Protein AF-T1B8N6-F1 (afdb_monomer)

Sequence (107 aa):
MRRKLSMFDRSLIGPAIADSVRKLDPRV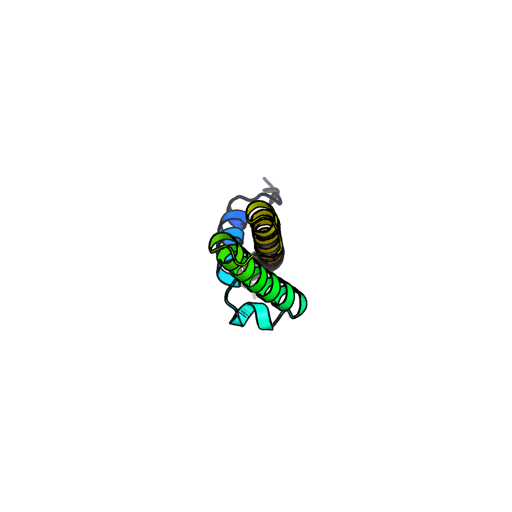QWRNPVMFVVYIGSILTTVLWVQALLGYGEAPAWFIFAVAIWLWFTVLFANFAEALAEGRSKAQAASLKGLKQTVEAKR

Structure (mmCIF, N/CA/C/O backbone):
data_AF-T1B8N6-F1
#
_entry.id   AF-T1B8N6-F1
#
loop_
_atom_site.group_PDB
_atom_site.id
_atom_site.type_symbol
_atom_site.label_atom_id
_atom_site.label_alt_id
_atom_site.label_comp_id
_atom_site.label_asym_id
_atom_site.label_entity_id
_atom_site.label_seq_id
_atom_site.pdbx_PDB_ins_code
_atom_site.Cartn_x
_atom_site.Cartn_y
_atom_site.Cartn_z
_atom_site.occupancy
_atom_site.B_iso_or_equiv
_atom_site.auth_seq_id
_atom_site.auth_comp_id
_atom_site.auth_asym_id
_atom_site.auth_atom_id
_atom_site.pdbx_PDB_model_num
ATOM 1 N N . MET A 1 1 ? -2.757 2.036 42.206 1.00 41.44 1 MET A N 1
ATOM 2 C CA . MET A 1 1 ? -1.756 2.458 41.195 1.00 41.44 1 MET A CA 1
ATOM 3 C C . MET A 1 1 ? -2.459 2.758 39.873 1.00 41.44 1 MET A C 1
ATOM 5 O O . MET A 1 1 ? -2.990 1.841 39.262 1.00 41.44 1 MET A O 1
ATOM 9 N N . ARG A 1 2 ? -2.519 4.027 39.440 1.00 46.47 2 ARG A N 1
ATOM 10 C CA . ARG A 1 2 ? -3.039 4.401 38.109 1.00 46.47 2 ARG A CA 1
ATOM 11 C C . ARG A 1 2 ? -2.073 3.871 37.042 1.00 46.47 2 ARG A C 1
ATOM 13 O O . ARG A 1 2 ? -0.986 4.422 36.891 1.00 46.47 2 ARG A O 1
ATOM 20 N N . ARG A 1 3 ? -2.450 2.815 36.310 1.00 49.31 3 ARG A N 1
ATOM 21 C CA . ARG A 1 3 ? -1.749 2.417 35.077 1.00 49.31 3 ARG A CA 1
ATOM 22 C C . ARG A 1 3 ? -1.889 3.579 34.094 1.00 49.31 3 ARG A C 1
ATOM 24 O O . ARG A 1 3 ? -2.976 3.825 33.580 1.00 49.31 3 ARG A O 1
ATOM 31 N N . LYS A 1 4 ? -0.809 4.334 33.876 1.00 48.41 4 LYS A N 1
ATOM 32 C CA . LYS A 1 4 ? -0.712 5.230 32.722 1.00 48.41 4 LYS A CA 1
ATOM 33 C C . LYS A 1 4 ? -0.811 4.326 31.495 1.00 48.41 4 LYS A C 1
ATOM 35 O O . LYS A 1 4 ? 0.125 3.579 31.232 1.00 48.41 4 LYS A O 1
ATOM 40 N N . LEU A 1 5 ? -1.953 4.343 30.810 1.00 52.47 5 LEU A N 1
ATOM 41 C CA . LEU A 1 5 ? -2.100 3.756 29.480 1.00 52.47 5 LEU A CA 1
ATOM 42 C C . LEU A 1 5 ? -1.142 4.528 28.573 1.00 52.47 5 LEU A C 1
ATOM 44 O O . LEU A 1 5 ? -1.451 5.624 28.103 1.00 52.47 5 LEU A O 1
ATOM 48 N N . SER A 1 6 ? 0.079 4.012 28.463 1.00 54.69 6 SER A N 1
ATOM 49 C CA . SER A 1 6 ? 1.099 4.553 27.580 1.00 54.69 6 SER A CA 1
ATOM 50 C C . SER A 1 6 ? 0.556 4.467 26.160 1.00 54.69 6 SER A C 1
ATOM 52 O O . SER A 1 6 ? -0.043 3.461 25.791 1.00 54.69 6 SER A O 1
ATOM 54 N N . MET A 1 7 ? 0.760 5.498 25.339 1.00 53.16 7 MET A N 1
ATOM 55 C CA . MET A 1 7 ? 0.375 5.453 23.919 1.00 53.16 7 MET A CA 1
ATOM 56 C C . MET A 1 7 ? 1.056 4.301 23.156 1.00 53.16 7 MET A C 1
ATOM 58 O O . MET A 1 7 ? 0.612 3.932 22.077 1.00 53.16 7 MET A O 1
ATOM 62 N N . PHE A 1 8 ? 2.079 3.697 23.765 1.00 57.09 8 PHE A N 1
ATOM 63 C CA . PHE A 1 8 ? 2.786 2.506 23.313 1.00 57.09 8 PHE A CA 1
ATOM 64 C C . PHE A 1 8 ? 2.393 1.246 24.095 1.00 57.09 8 PHE A C 1
ATOM 66 O O . PHE A 1 8 ? 3.237 0.395 24.381 1.00 57.09 8 PHE A O 1
ATOM 73 N N . ASP A 1 9 ? 1.131 1.120 24.502 1.00 61.88 9 ASP A N 1
ATOM 74 C CA . ASP A 1 9 ? 0.662 -0.125 25.096 1.00 61.88 9 ASP A CA 1
ATOM 75 C C . ASP A 1 9 ? 0.755 -1.230 24.034 1.00 61.88 9 ASP A C 1
ATOM 77 O O . ASP A 1 9 ? 0.086 -1.196 22.998 1.00 61.88 9 ASP A O 1
ATOM 81 N N . ARG A 1 10 ? 1.639 -2.204 24.264 1.00 62.03 10 ARG A N 1
ATOM 82 C CA . ARG A 1 10 ? 1.949 -3.294 23.320 1.00 62.03 10 ARG A CA 1
ATOM 83 C C . ARG A 1 10 ? 0.694 -4.081 22.921 1.00 62.03 10 ARG A C 1
ATOM 85 O O . ARG A 1 10 ? 0.638 -4.650 21.835 1.00 62.03 10 ARG A O 1
ATOM 92 N N . SER A 1 11 ? -0.312 -4.052 23.797 1.00 67.06 11 SER A N 1
ATOM 93 C CA . SER A 1 11 ? -1.651 -4.606 23.602 1.00 67.06 11 SER A CA 1
ATOM 94 C C . SER A 1 11 ? -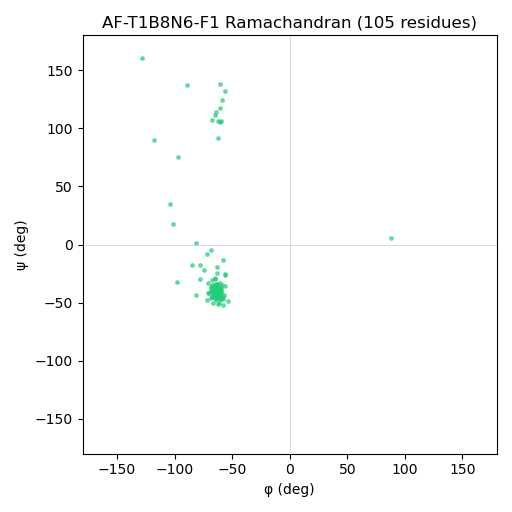2.453 -3.944 22.472 1.00 67.06 11 SER A C 1
ATOM 96 O O . SER A 1 11 ? -3.322 -4.597 21.905 1.00 67.06 11 SER A O 1
ATOM 98 N N . LEU A 1 12 ? -2.157 -2.690 22.107 1.00 63.50 12 LEU A N 1
ATOM 99 C CA . LEU A 1 12 ? -2.827 -1.948 21.029 1.00 63.50 12 LEU A CA 1
ATOM 100 C C . LEU A 1 12 ? -2.044 -1.982 19.709 1.00 63.50 12 LEU A C 1
ATOM 102 O O . LEU A 1 12 ? -2.648 -2.010 18.640 1.00 63.50 12 LEU A O 1
ATOM 106 N N . ILE A 1 13 ? -0.709 -2.020 19.770 1.00 72.31 13 ILE A N 1
ATOM 107 C CA . ILE A 1 13 ? 0.153 -1.972 18.576 1.00 72.31 13 ILE A CA 1
ATOM 108 C C . ILE A 1 13 ? 0.021 -3.248 17.733 1.00 72.31 13 ILE A C 1
ATOM 110 O O . ILE A 1 13 ? -0.130 -3.164 16.518 1.00 72.31 13 ILE A O 1
ATOM 114 N N . GLY A 1 14 ? 0.059 -4.428 18.364 1.00 75.00 14 GLY A N 1
ATOM 115 C CA . GLY A 1 14 ? -0.024 -5.712 17.653 1.00 75.00 14 GLY A CA 1
ATOM 116 C C . GLY A 1 14 ? -1.305 -5.857 16.817 1.00 75.00 14 GLY A C 1
ATOM 117 O O . GLY A 1 14 ? -1.212 -6.115 15.616 1.00 75.00 14 GLY A O 1
ATOM 118 N N . PRO A 1 15 ? -2.495 -5.630 17.406 1.00 75.19 15 PRO A N 1
ATOM 119 C CA . PRO A 1 15 ? -3.751 -5.618 16.660 1.00 75.19 15 PRO A CA 1
ATOM 120 C C . PRO A 1 15 ? -3.794 -4.550 15.563 1.00 75.19 15 PRO A C 1
ATOM 122 O O . PRO A 1 15 ? -4.253 -4.844 14.465 1.00 75.19 15 PRO A O 1
ATOM 125 N N . ALA A 1 16 ? -3.264 -3.345 15.812 1.00 72.38 16 ALA A N 1
ATOM 126 C CA . ALA A 1 16 ? -3.251 -2.268 14.820 1.00 72.38 16 ALA A CA 1
ATOM 127 C C . ALA A 1 16 ? -2.388 -2.591 13.587 1.00 72.38 16 ALA A C 1
ATOM 129 O O . ALA A 1 16 ? -2.761 -2.223 12.476 1.00 72.38 16 ALA A O 1
ATOM 130 N N . ILE A 1 17 ? -1.269 -3.307 13.754 1.00 75.88 17 ILE A N 1
ATOM 131 C CA . ILE A 1 17 ? -0.451 -3.796 12.629 1.00 75.88 17 ILE A CA 1
ATOM 132 C C . ILE A 1 17 ? -1.209 -4.864 11.829 1.00 75.88 17 ILE A C 1
ATOM 134 O O . ILE A 1 17 ? -1.217 -4.836 10.602 1.00 75.88 17 ILE A O 1
ATOM 138 N N . ALA A 1 18 ? -1.866 -5.811 12.500 1.00 77.88 18 ALA A N 1
ATOM 139 C CA . ALA A 1 18 ? -2.650 -6.830 11.801 1.00 77.88 18 ALA A CA 1
ATOM 140 C C . ALA A 1 18 ? -3.828 -6.204 11.034 1.00 77.88 18 ALA A C 1
ATOM 142 O O . ALA A 1 18 ? -4.107 -6.577 9.893 1.00 77.88 18 ALA A O 1
ATOM 143 N N . ASP A 1 19 ? -4.495 -5.225 11.640 1.00 75.75 19 ASP A N 1
ATOM 144 C CA . ASP A 1 19 ? -5.610 -4.521 11.021 1.00 75.75 19 ASP A CA 1
ATOM 145 C C . ASP A 1 19 ? -5.155 -3.601 9.882 1.00 75.75 19 ASP A C 1
ATOM 147 O O . ASP A 1 19 ? -5.868 -3.502 8.887 1.00 75.75 19 ASP A O 1
ATOM 151 N N . SER A 1 20 ? -3.961 -2.998 9.942 1.00 76.50 20 SER A N 1
ATOM 152 C CA . SER A 1 20 ? -3.449 -2.170 8.840 1.00 76.50 20 SER A CA 1
ATOM 153 C C . SER A 1 20 ? -3.219 -2.970 7.556 1.00 76.50 20 SER A C 1
ATOM 155 O O . SER A 1 20 ? -3.526 -2.490 6.462 1.00 76.50 20 SER A O 1
ATOM 157 N N . VAL A 1 21 ? -2.755 -4.216 7.695 1.00 78.38 21 VAL A N 1
ATOM 158 C CA . VAL A 1 21 ? -2.612 -5.160 6.579 1.00 78.38 21 VAL A CA 1
ATOM 159 C C . VAL A 1 21 ? -3.983 -5.629 6.090 1.00 78.38 21 VAL A C 1
ATOM 161 O O . VAL A 1 21 ? -4.215 -5.665 4.887 1.00 78.38 21 VAL A O 1
ATOM 164 N N . ARG A 1 22 ? -4.937 -5.922 6.985 1.00 78.56 22 ARG A N 1
ATOM 165 C CA . ARG A 1 22 ? -6.314 -6.284 6.585 1.00 78.56 22 ARG A CA 1
ATOM 166 C C . ARG A 1 22 ? -7.033 -5.155 5.846 1.00 78.56 22 ARG A C 1
ATOM 168 O O . ARG A 1 22 ? -7.796 -5.422 4.923 1.00 78.56 22 ARG A O 1
ATOM 175 N N . LYS A 1 23 ? -6.772 -3.895 6.208 1.00 75.81 23 LYS A N 1
ATOM 176 C CA . LYS A 1 23 ? -7.321 -2.710 5.530 1.00 75.81 23 LYS A CA 1
ATOM 177 C C . LYS A 1 23 ? -6.769 -2.502 4.112 1.00 75.81 23 LYS A C 1
ATOM 179 O O . LYS A 1 23 ? -7.256 -1.620 3.411 1.00 75.81 23 LYS A O 1
ATOM 184 N N . LEU A 1 24 ? -5.805 -3.306 3.653 1.00 74.19 24 LEU A N 1
ATOM 185 C CA . LEU A 1 24 ? -5.411 -3.344 2.238 1.00 74.19 24 LEU A CA 1
ATOM 186 C C . LEU A 1 24 ? -6.458 -4.007 1.331 1.00 74.19 24 LEU A C 1
ATOM 188 O O . LEU A 1 24 ? -6.299 -3.954 0.114 1.00 74.19 24 LEU A O 1
ATOM 192 N N . ASP A 1 25 ? -7.511 -4.621 1.882 1.00 79.38 25 ASP A N 1
ATOM 193 C CA . ASP A 1 25 ? -8.615 -5.136 1.071 1.00 79.38 25 ASP A CA 1
ATOM 194 C C . ASP A 1 25 ? -9.260 -3.983 0.264 1.00 79.38 25 ASP A C 1
ATOM 196 O O . ASP A 1 25 ? -9.699 -2.985 0.857 1.00 79.38 25 ASP A O 1
ATOM 200 N N . PRO A 1 26 ? -9.353 -4.093 -1.078 1.00 71.62 26 PRO A N 1
ATOM 201 C CA . PRO A 1 26 ? -9.902 -3.042 -1.935 1.00 71.62 26 PRO A CA 1
ATOM 202 C C . PRO A 1 26 ? -11.331 -2.629 -1.551 1.00 71.62 26 PRO A C 1
ATOM 204 O O . PRO A 1 26 ? -11.716 -1.479 -1.764 1.00 71.62 26 PRO A O 1
ATOM 207 N N . ARG A 1 27 ? -12.112 -3.518 -0.921 1.00 76.69 27 ARG A N 1
ATOM 208 C CA . ARG A 1 27 ? -13.469 -3.210 -0.433 1.00 76.69 27 ARG A CA 1
ATOM 209 C C . ARG A 1 27 ? -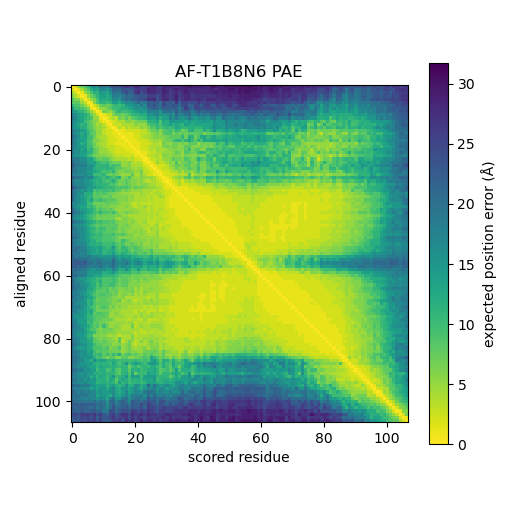13.474 -2.211 0.723 1.00 76.69 27 ARG A C 1
ATOM 211 O O . ARG A 1 27 ? -14.440 -1.468 0.886 1.00 76.69 27 ARG A O 1
ATOM 218 N N . VAL A 1 28 ? -12.418 -2.207 1.535 1.00 72.94 28 VAL A N 1
ATOM 219 C CA . VAL A 1 28 ? -12.248 -1.266 2.649 1.00 72.94 28 VAL A CA 1
ATOM 220 C C . VAL A 1 28 ? -11.717 0.062 2.126 1.00 72.94 28 VAL A C 1
ATOM 222 O O . VAL A 1 28 ? -12.251 1.114 2.480 1.00 72.94 28 VAL A O 1
ATOM 225 N N . GLN A 1 29 ? -10.737 0.007 1.221 1.00 77.62 29 GLN A N 1
ATOM 226 C CA . GLN A 1 29 ? -10.123 1.194 0.625 1.00 77.62 29 GLN A CA 1
ATOM 227 C C . GLN A 1 29 ? -11.138 2.078 -0.103 1.00 77.62 29 GLN A C 1
ATOM 229 O O . GLN A 1 29 ? -11.057 3.296 -0.018 1.00 77.62 29 GLN A O 1
ATOM 234 N N . TRP A 1 30 ? -12.160 1.500 -0.740 1.00 78.62 30 TRP A N 1
ATOM 235 C CA . TRP A 1 30 ? -13.142 2.272 -1.509 1.00 78.62 30 TRP A CA 1
ATOM 236 C C . TRP A 1 30 ? -13.974 3.270 -0.687 1.00 78.62 30 TRP A C 1
ATOM 238 O O . TRP A 1 30 ? -14.536 4.215 -1.235 1.00 78.62 30 TRP A O 1
ATOM 248 N N . ARG A 1 31 ? -14.034 3.097 0.639 1.00 81.12 31 ARG A N 1
ATOM 249 C CA . ARG A 1 31 ? -14.689 4.051 1.551 1.00 81.12 31 ARG A CA 1
ATOM 250 C C . ARG A 1 31 ? -13.830 5.286 1.834 1.00 81.12 31 ARG A C 1
ATOM 252 O O . ARG A 1 31 ? -14.359 6.291 2.299 1.00 81.12 31 ARG A O 1
ATOM 259 N N . ASN A 1 32 ? -12.530 5.209 1.557 1.00 83.00 32 ASN A N 1
ATOM 260 C CA . ASN A 1 32 ? -11.567 6.288 1.712 1.00 83.00 32 ASN A CA 1
ATOM 261 C C . ASN A 1 32 ? -10.977 6.641 0.330 1.00 83.00 32 ASN A C 1
ATOM 263 O O . ASN A 1 32 ? -9.969 6.062 -0.079 1.00 83.00 32 ASN A O 1
ATOM 267 N N . PRO A 1 33 ? -11.590 7.584 -0.413 1.00 84.12 33 PRO A N 1
ATOM 268 C CA . PRO A 1 33 ? -11.235 7.844 -1.810 1.00 84.12 33 PRO A CA 1
ATOM 269 C C . PRO A 1 33 ? -9.775 8.278 -1.985 1.00 84.12 33 PRO A C 1
ATOM 271 O O . PRO A 1 33 ? -9.147 7.920 -2.977 1.00 84.12 33 PRO A O 1
ATOM 274 N N . VAL A 1 34 ? -9.212 8.999 -1.011 1.00 88.94 34 VAL A N 1
ATOM 275 C CA . VAL A 1 34 ? -7.809 9.430 -1.049 1.00 88.94 34 VAL A CA 1
ATOM 276 C C . VAL A 1 34 ? -6.881 8.221 -0.946 1.00 88.94 34 VAL A C 1
ATOM 278 O O . VAL A 1 34 ? -6.004 8.045 -1.789 1.00 88.94 34 VAL A O 1
ATOM 281 N N . MET A 1 35 ? -7.105 7.353 0.043 1.00 89.88 35 MET A N 1
ATOM 282 C CA . MET A 1 35 ? -6.286 6.153 0.233 1.00 89.88 35 MET A CA 1
ATOM 283 C C . MET A 1 35 ? -6.431 5.153 -0.917 1.00 89.88 35 MET A C 1
ATOM 285 O O . MET A 1 35 ? -5.443 4.548 -1.331 1.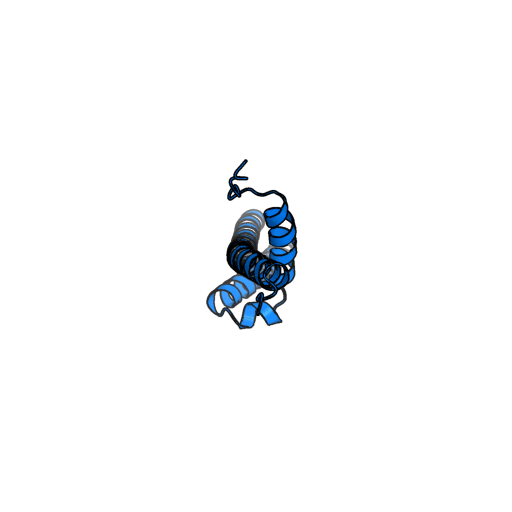00 89.88 35 MET A O 1
ATOM 289 N N . PHE A 1 36 ? -7.627 5.046 -1.500 1.00 89.06 36 PHE A N 1
ATOM 290 C CA . PHE A 1 36 ? -7.886 4.211 -2.670 1.00 89.06 36 PHE A CA 1
ATOM 291 C C . PHE A 1 36 ? -7.077 4.633 -3.903 1.00 89.06 36 PHE A C 1
ATOM 293 O O . PHE A 1 36 ? -6.507 3.780 -4.582 1.00 89.06 36 PHE A O 1
ATOM 300 N N . VAL A 1 37 ? -6.986 5.938 -4.184 1.00 92.56 37 VAL A N 1
ATOM 301 C CA . VAL A 1 37 ? -6.185 6.446 -5.311 1.00 92.56 37 VAL A CA 1
ATOM 302 C C . VAL A 1 37 ? -4.706 6.124 -5.113 1.00 92.56 37 VAL A C 1
ATOM 304 O O . VAL A 1 37 ? -4.058 5.655 -6.047 1.00 92.56 37 VAL A O 1
ATOM 307 N N . VAL A 1 38 ? -4.181 6.309 -3.896 1.00 93.75 38 VAL A N 1
ATOM 308 C CA . VAL A 1 38 ? -2.788 5.951 -3.585 1.00 93.75 38 VAL A CA 1
ATOM 309 C C . VAL A 1 38 ? -2.575 4.446 -3.741 1.00 93.75 38 VAL A C 1
ATOM 311 O O . VAL A 1 38 ? -1.594 4.046 -4.352 1.00 93.75 38 VAL A O 1
ATOM 314 N N . TYR A 1 39 ? -3.512 3.613 -3.280 1.00 91.88 39 TYR A N 1
ATOM 315 C CA . TYR A 1 39 ? -3.455 2.157 -3.437 1.00 91.88 39 TYR A CA 1
ATOM 316 C C . TYR A 1 39 ? -3.403 1.719 -4.909 1.00 91.88 39 TYR A C 1
ATOM 318 O O . TYR A 1 39 ? -2.550 0.911 -5.280 1.00 91.88 39 TYR A O 1
ATOM 326 N N . ILE A 1 40 ? -4.259 2.285 -5.770 1.00 94.50 40 ILE A N 1
ATOM 327 C CA . ILE A 1 40 ? -4.201 2.034 -7.219 1.00 94.50 40 ILE A CA 1
ATOM 328 C C . ILE A 1 40 ? -2.865 2.511 -7.790 1.00 94.50 40 ILE A C 1
ATOM 330 O O . ILE A 1 40 ? -2.241 1.779 -8.555 1.00 94.50 40 ILE A O 1
ATOM 334 N N . GLY A 1 41 ? -2.403 3.700 -7.397 1.00 95.88 41 GLY A N 1
ATOM 335 C CA . GLY A 1 41 ? -1.092 4.220 -7.780 1.00 95.88 41 GLY A CA 1
ATOM 336 C C . GLY A 1 41 ? 0.032 3.239 -7.441 1.00 95.88 41 GLY A C 1
ATOM 337 O O . GLY A 1 41 ? 0.807 2.884 -8.323 1.00 95.88 41 GLY A O 1
ATOM 338 N N . SER A 1 42 ? 0.061 2.710 -6.214 1.00 95.69 42 SER A N 1
ATOM 339 C CA . SER A 1 42 ? 1.027 1.695 -5.773 1.00 95.69 42 SER A CA 1
ATOM 340 C C . SER A 1 42 ? 0.989 0.437 -6.643 1.00 95.69 42 SER A C 1
ATOM 342 O O . SER A 1 42 ? 2.044 -0.080 -7.021 1.00 95.69 42 SER A O 1
ATOM 344 N N . ILE A 1 43 ? -0.207 -0.054 -6.993 1.00 95.31 43 ILE A N 1
ATOM 345 C CA . ILE A 1 43 ? -0.372 -1.212 -7.886 1.00 95.31 43 ILE A CA 1
ATOM 346 C C . ILE A 1 43 ? 0.200 -0.900 -9.269 1.00 95.31 43 ILE A C 1
ATOM 348 O O . ILE A 1 43 ? 1.025 -1.661 -9.769 1.00 95.31 43 ILE A O 1
ATOM 352 N N . LEU A 1 44 ? -0.189 0.227 -9.869 1.00 96.62 44 LEU A N 1
ATOM 353 C CA . LEU A 1 44 ? 0.281 0.631 -11.193 1.00 96.62 44 LEU A CA 1
ATOM 354 C C . LEU A 1 44 ? 1.804 0.801 -11.218 1.00 96.62 44 LEU A C 1
ATOM 356 O O . LEU A 1 44 ? 2.461 0.273 -12.110 1.00 96.62 44 LEU A O 1
ATOM 360 N N . THR A 1 45 ? 2.393 1.457 -10.215 1.00 96.06 45 THR A N 1
ATOM 361 C CA . THR A 1 45 ? 3.853 1.604 -10.114 1.00 96.06 45 THR A CA 1
ATOM 362 C C . THR A 1 45 ? 4.551 0.255 -9.927 1.00 96.06 45 THR A C 1
ATOM 364 O O . THR A 1 45 ? 5.628 0.044 -10.480 1.00 96.06 45 THR A O 1
ATOM 367 N N . THR A 1 46 ? 3.934 -0.694 -9.219 1.00 95.88 46 THR A N 1
ATOM 368 C CA . THR A 1 46 ? 4.462 -2.065 -9.100 1.00 95.88 46 THR A CA 1
ATOM 369 C C . THR A 1 46 ? 4.433 -2.792 -10.448 1.00 95.88 46 THR A C 1
ATOM 371 O O . THR A 1 46 ? 5.394 -3.475 -10.792 1.00 95.88 46 THR A O 1
ATOM 374 N N . VAL A 1 47 ? 3.379 -2.609 -11.250 1.00 95.88 47 VAL A N 1
ATOM 375 C CA . VAL A 1 47 ? 3.304 -3.151 -12.618 1.00 95.88 47 VAL A CA 1
ATOM 376 C C . VAL A 1 47 ? 4.376 -2.528 -13.515 1.00 95.88 47 VAL A C 1
ATOM 378 O O . VAL A 1 47 ? 5.071 -3.258 -14.218 1.00 95.88 47 VAL A O 1
ATOM 381 N N . LEU A 1 48 ? 4.579 -1.208 -13.440 1.00 94.75 48 LEU A N 1
ATOM 382 C CA . LEU A 1 48 ? 5.652 -0.517 -14.168 1.00 94.75 48 LEU A CA 1
ATOM 383 C C . LEU A 1 48 ? 7.040 -1.013 -13.752 1.00 94.75 48 LEU A C 1
ATOM 385 O O . LEU A 1 48 ? 7.927 -1.145 -14.592 1.00 94.75 48 LEU A O 1
ATOM 389 N N . TRP A 1 49 ? 7.237 -1.331 -12.471 1.00 95.69 49 TRP A N 1
ATOM 390 C CA . TRP A 1 49 ? 8.487 -1.925 -12.007 1.00 95.69 49 TRP A CA 1
ATOM 391 C C . TRP A 1 49 ? 8.727 -3.300 -12.638 1.00 95.69 49 TRP A C 1
ATOM 393 O O . TRP A 1 49 ? 9.816 -3.555 -13.150 1.00 95.69 49 TRP A O 1
ATOM 403 N N . VAL A 1 50 ? 7.706 -4.163 -12.671 1.00 94.81 50 VAL A N 1
ATOM 404 C CA . VAL A 1 50 ? 7.791 -5.473 -13.339 1.00 94.81 50 VAL A CA 1
ATOM 405 C C . VAL A 1 50 ? 8.072 -5.303 -14.833 1.00 94.81 50 VAL A C 1
ATOM 407 O O . VAL A 1 50 ? 8.942 -5.979 -15.375 1.00 94.81 50 VAL A O 1
ATOM 410 N N . GLN A 1 51 ? 7.409 -4.357 -15.497 1.00 94.75 51 GLN A N 1
ATOM 411 C CA . GLN A 1 51 ? 7.668 -4.033 -16.900 1.00 94.75 51 GLN A CA 1
ATOM 412 C C . GLN A 1 51 ? 9.117 -3.568 -17.132 1.00 94.75 51 GLN A C 1
ATOM 414 O O . GLN A 1 51 ? 9.745 -3.962 -18.116 1.00 94.75 51 GLN A O 1
ATOM 419 N N . ALA A 1 52 ? 9.674 -2.776 -16.213 1.00 93.12 52 ALA A N 1
ATOM 420 C CA . ALA A 1 52 ? 11.061 -2.333 -16.277 1.00 93.12 52 ALA A CA 1
ATOM 421 C C . ALA A 1 52 ? 12.064 -3.478 -16.079 1.00 93.12 52 ALA A C 1
ATOM 423 O O . ALA A 1 52 ? 13.098 -3.494 -16.743 1.00 93.12 52 ALA A O 1
ATOM 424 N N . LEU A 1 53 ? 11.749 -4.467 -15.235 1.00 92.31 53 LEU A N 1
ATOM 425 C CA . LEU A 1 53 ? 12.550 -5.692 -15.110 1.00 92.31 53 LEU A CA 1
ATOM 426 C C . LEU A 1 53 ? 12.552 -6.530 -16.396 1.00 92.31 53 LEU A C 1
ATOM 428 O O . LEU A 1 53 ? 13.539 -7.200 -16.684 1.00 92.31 53 LEU A O 1
ATOM 432 N N . LEU A 1 54 ? 11.472 -6.469 -17.177 1.00 93.31 54 LEU A N 1
ATOM 433 C CA . LEU A 1 54 ? 11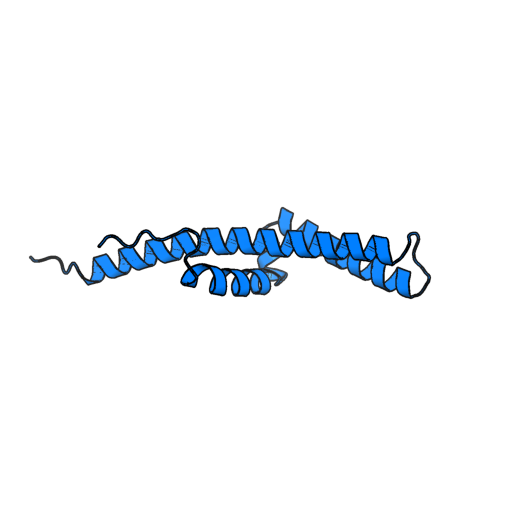.353 -7.138 -18.476 1.00 93.31 54 LEU A CA 1
ATOM 434 C C . LEU A 1 54 ? 12.028 -6.362 -19.625 1.00 93.31 54 LEU A C 1
ATOM 436 O O . LEU A 1 54 ? 11.982 -6.811 -20.766 1.00 93.31 54 LEU A O 1
ATOM 440 N N . GLY A 1 55 ? 12.658 -5.215 -19.342 1.00 87.75 55 GLY A N 1
ATOM 441 C CA . GLY A 1 55 ? 13.388 -4.411 -20.330 1.00 87.75 55 GLY A CA 1
ATOM 442 C C . GLY A 1 55 ? 12.544 -3.384 -21.091 1.00 87.75 55 GLY A C 1
ATOM 443 O O . GLY A 1 55 ? 13.066 -2.720 -21.980 1.00 87.75 55 GLY A O 1
ATOM 444 N N . TYR A 1 56 ? 11.269 -3.205 -20.732 1.00 86.44 56 TYR A N 1
ATOM 445 C CA . TYR A 1 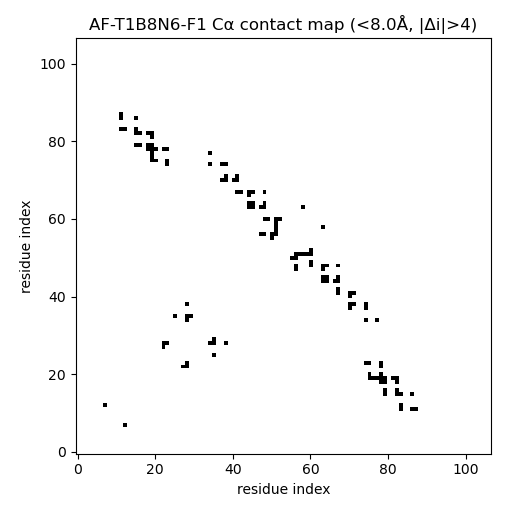56 ? 10.356 -2.246 -21.375 1.00 86.44 56 TYR A CA 1
ATOM 446 C C . TYR A 1 56 ? 10.161 -0.953 -20.559 1.00 86.44 56 TYR A C 1
ATOM 448 O O . TYR A 1 56 ? 9.169 -0.252 -20.740 1.00 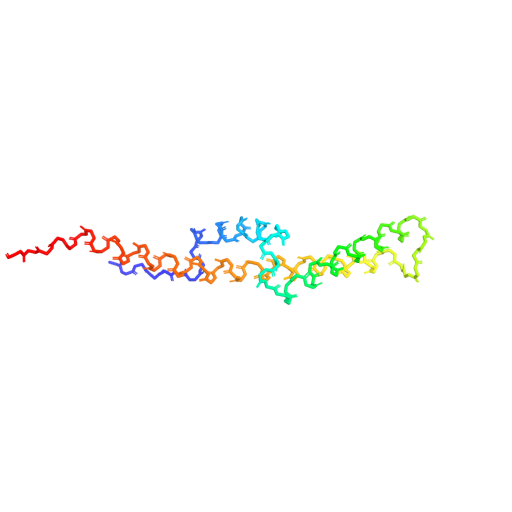86.44 56 TYR A O 1
ATOM 456 N N . GLY A 1 57 ? 11.049 -0.670 -19.602 1.00 81.19 57 GLY A N 1
ATOM 457 C CA . GLY A 1 57 ? 10.920 0.464 -18.685 1.00 81.19 57 GLY A CA 1
ATOM 458 C C . GLY A 1 57 ? 11.559 1.745 -19.215 1.00 81.19 57 GLY A C 1
ATOM 459 O O . GLY A 1 57 ? 12.685 1.722 -19.700 1.00 81.19 57 GLY A O 1
ATOM 460 N N . GLU A 1 58 ? 10.871 2.874 -19.044 1.00 84.38 58 GLU A N 1
ATOM 461 C CA . GLU A 1 58 ? 11.392 4.211 -19.384 1.00 84.38 58 GLU A CA 1
ATOM 462 C C . GLU A 1 58 ? 12.444 4.720 -18.382 1.00 84.38 58 GLU A C 1
ATOM 464 O O . GLU A 1 58 ? 13.255 5.587 -18.703 1.00 84.38 58 GLU A O 1
ATOM 469 N N . ALA A 1 59 ? 12.443 4.179 -17.161 1.00 89.62 59 ALA A N 1
ATOM 470 C CA . ALA A 1 59 ? 13.346 4.550 -16.077 1.00 89.62 59 ALA A CA 1
ATOM 471 C C . ALA A 1 59 ? 14.038 3.311 -15.480 1.00 89.62 59 ALA A C 1
ATOM 473 O O . ALA A 1 59 ? 13.535 2.190 -15.620 1.00 89.62 59 ALA A O 1
ATOM 474 N N . PRO A 1 60 ? 15.171 3.484 -14.769 1.00 93.12 60 PRO A N 1
ATOM 475 C CA . PRO A 1 60 ? 15.860 2.375 -14.120 1.00 93.12 60 PRO A CA 1
ATOM 476 C C . PRO A 1 60 ? 14.940 1.611 -13.161 1.00 93.12 60 PRO A C 1
ATOM 478 O O . PRO A 1 60 ? 14.289 2.211 -12.302 1.00 93.12 60 PRO A O 1
ATOM 481 N N . ALA A 1 61 ? 14.931 0.277 -13.247 1.00 93.44 61 ALA A N 1
ATOM 482 C CA . ALA A 1 61 ? 14.040 -0.563 -12.442 1.00 93.44 61 ALA A CA 1
ATOM 483 C C . ALA A 1 61 ? 14.194 -0.327 -10.926 1.00 93.44 61 ALA A C 1
ATOM 485 O O . ALA A 1 61 ? 13.203 -0.329 -10.201 1.00 93.44 61 ALA A O 1
ATOM 486 N N . TRP A 1 62 ? 15.411 -0.057 -10.438 1.00 94.69 62 TRP A N 1
ATOM 487 C CA . TRP A 1 62 ? 15.654 0.237 -9.020 1.00 94.69 62 TRP A CA 1
ATOM 488 C C . TRP A 1 62 ? 14.939 1.512 -8.543 1.00 94.69 62 TRP A C 1
ATOM 490 O O . TRP A 1 62 ? 14.492 1.573 -7.400 1.00 94.69 62 TRP A O 1
ATOM 500 N N . PHE A 1 63 ? 14.805 2.518 -9.414 1.00 95.81 63 PHE A N 1
ATOM 501 C CA . PHE A 1 63 ? 14.136 3.774 -9.084 1.00 95.81 63 PHE A CA 1
ATOM 502 C C . PHE A 1 63 ? 12.627 3.557 -8.968 1.00 95.81 63 PHE A C 1
ATOM 504 O O . PHE A 1 63 ? 12.022 3.929 -7.964 1.00 95.81 63 PHE A O 1
ATOM 511 N N . ILE A 1 64 ? 12.029 2.873 -9.950 1.00 95.25 64 ILE A N 1
ATOM 512 C CA . ILE A 1 64 ? 10.593 2.550 -9.938 1.00 95.25 64 ILE A CA 1
ATOM 513 C C . ILE A 1 64 ? 10.260 1.669 -8.726 1.00 95.25 64 ILE A C 1
ATOM 515 O O . ILE A 1 64 ? 9.251 1.888 -8.059 1.00 95.25 64 ILE A O 1
ATOM 519 N N . PHE A 1 65 ? 11.145 0.730 -8.382 1.00 95.75 65 PHE A N 1
ATOM 520 C CA . PHE A 1 65 ? 11.025 -0.082 -7.174 1.00 95.75 65 PHE A CA 1
ATOM 521 C C . PHE A 1 65 ? 11.025 0.750 -5.891 1.00 95.75 65 PHE A C 1
ATOM 523 O O . PHE A 1 65 ? 10.170 0.546 -5.030 1.00 95.75 65 PHE A O 1
ATOM 530 N N . ALA A 1 66 ? 11.961 1.697 -5.760 1.00 97.19 66 ALA A N 1
ATOM 531 C CA . ALA A 1 66 ? 12.043 2.566 -4.590 1.00 97.19 66 ALA A CA 1
ATOM 532 C C . ALA A 1 66 ? 10.757 3.389 -4.415 1.00 97.19 66 ALA A C 1
ATOM 534 O O . ALA A 1 66 ? 10.231 3.479 -3.305 1.00 97.19 66 ALA A O 1
ATOM 535 N N . VAL A 1 67 ? 10.207 3.917 -5.516 1.00 96.50 67 VAL A N 1
ATOM 536 C CA . VAL A 1 67 ? 8.917 4.622 -5.510 1.00 96.50 67 VAL A CA 1
ATOM 537 C C . VAL A 1 67 ? 7.780 3.677 -5.117 1.00 96.50 67 VAL A C 1
ATOM 539 O O . VAL A 1 67 ? 6.999 4.015 -4.230 1.00 96.50 67 VAL A O 1
ATOM 542 N N . ALA A 1 68 ? 7.703 2.480 -5.709 1.00 96.31 68 ALA A N 1
ATOM 543 C CA . ALA A 1 68 ? 6.671 1.494 -5.388 1.00 96.31 68 ALA A CA 1
ATOM 544 C C . ALA A 1 68 ? 6.689 1.112 -3.899 1.00 96.31 68 A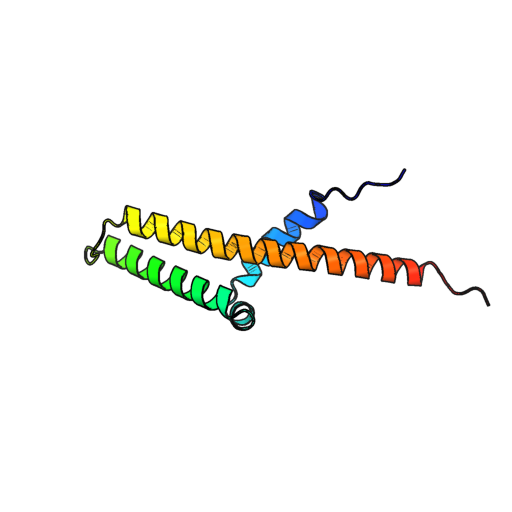LA A C 1
ATOM 546 O O . ALA A 1 68 ? 5.645 1.135 -3.248 1.00 96.31 68 ALA A O 1
ATOM 547 N N . ILE A 1 69 ? 7.868 0.827 -3.332 1.00 97.00 69 ILE A N 1
ATOM 548 C CA . ILE A 1 69 ? 8.027 0.555 -1.896 1.00 97.00 69 ILE A CA 1
ATOM 549 C C . ILE A 1 69 ? 7.526 1.726 -1.057 1.00 97.00 69 ILE A C 1
ATOM 551 O O . ILE A 1 69 ? 6.818 1.511 -0.074 1.00 97.00 69 ILE A O 1
ATOM 555 N N . TRP A 1 70 ? 7.874 2.958 -1.430 1.00 97.50 70 TRP A N 1
ATOM 556 C CA . TRP A 1 70 ? 7.473 4.131 -0.661 1.00 97.50 70 TRP A CA 1
ATOM 557 C C . TRP A 1 70 ? 5.957 4.340 -0.688 1.00 97.50 70 TRP A C 1
ATOM 559 O O . TRP A 1 70 ? 5.358 4.635 0.345 1.00 97.50 70 TRP A O 1
ATOM 569 N N . LEU A 1 71 ? 5.320 4.117 -1.841 1.00 95.38 71 LEU A N 1
ATOM 570 C CA . LEU A 1 71 ? 3.864 4.168 -1.980 1.00 95.38 71 LEU A CA 1
ATOM 571 C C . LEU A 1 71 ? 3.170 3.057 -1.177 1.00 95.38 71 LEU A C 1
ATOM 573 O O . LEU A 1 71 ? 2.170 3.300 -0.507 1.00 95.38 71 LEU A O 1
ATOM 577 N N . TRP A 1 72 ? 3.707 1.837 -1.164 1.00 94.06 72 TRP A N 1
ATOM 578 C CA . TRP A 1 72 ? 3.175 0.775 -0.304 1.00 94.06 72 TRP A CA 1
ATOM 579 C C . TRP A 1 72 ? 3.338 1.094 1.181 1.00 94.06 72 TRP A C 1
ATOM 581 O O . TRP A 1 72 ? 2.422 0.854 1.972 1.00 94.06 72 TRP A O 1
ATOM 591 N N . PHE A 1 73 ? 4.473 1.678 1.561 1.00 93.94 73 PHE A N 1
ATOM 592 C CA . PHE A 1 73 ? 4.714 2.120 2.925 1.00 93.94 73 PHE A CA 1
ATOM 593 C C . PHE A 1 73 ? 3.719 3.202 3.357 1.00 93.94 73 PHE A C 1
ATOM 595 O O . PHE A 1 73 ? 3.171 3.106 4.454 1.00 93.94 73 PHE A O 1
ATOM 602 N N . THR A 1 74 ? 3.424 4.194 2.511 1.00 93.50 74 THR A N 1
ATOM 603 C CA . THR A 1 74 ? 2.450 5.244 2.850 1.00 93.50 74 THR A CA 1
ATOM 604 C C . THR A 1 74 ? 1.042 4.679 3.024 1.00 93.50 74 THR A C 1
ATOM 606 O O . THR A 1 74 ? 0.352 5.061 3.972 1.00 93.50 74 THR A O 1
ATOM 609 N N . VAL A 1 75 ? 0.639 3.712 2.191 1.00 90.38 75 VAL A N 1
ATOM 610 C CA . VAL A 1 75 ? -0.646 3.014 2.342 1.00 90.38 75 VAL A CA 1
ATOM 611 C C . VAL A 1 75 ? -0.717 2.263 3.669 1.00 90.38 75 VAL A C 1
ATOM 613 O O . VAL A 1 75 ? -1.664 2.438 4.437 1.00 90.38 75 VAL A O 1
ATOM 616 N N . LEU A 1 76 ? 0.301 1.457 3.974 1.00 87.12 76 LEU A N 1
ATOM 617 C CA . LEU A 1 76 ? 0.371 0.705 5.226 1.00 87.12 76 LEU A CA 1
ATOM 618 C C . LEU A 1 76 ? 0.385 1.623 6.451 1.00 87.12 76 LEU A C 1
ATOM 620 O O . LEU A 1 76 ? -0.296 1.342 7.439 1.00 87.12 76 LEU A O 1
ATOM 624 N N . PHE A 1 77 ? 1.134 2.723 6.387 1.00 89.25 77 PHE A N 1
ATOM 625 C CA . PHE A 1 77 ? 1.239 3.686 7.475 1.00 89.25 77 PHE A CA 1
ATOM 626 C C . PHE A 1 77 ? -0.092 4.393 7.741 1.00 89.25 77 PHE A C 1
ATOM 628 O O . PHE A 1 77 ? -0.514 4.500 8.891 1.00 89.25 77 PHE A O 1
ATOM 635 N N . ALA A 1 78 ? -0.790 4.828 6.694 1.00 87.81 78 ALA A N 1
ATOM 636 C CA . ALA A 1 78 ? -2.102 5.441 6.840 1.00 87.81 78 ALA A CA 1
ATOM 637 C C . ALA A 1 78 ? -3.140 4.443 7.379 1.00 87.81 78 ALA A C 1
ATOM 639 O O . ALA A 1 78 ? -3.855 4.767 8.327 1.00 87.81 78 ALA A O 1
ATOM 640 N N . ASN A 1 79 ? -3.155 3.204 6.873 1.00 87.19 79 ASN A N 1
ATOM 641 C CA . ASN A 1 79 ? -4.019 2.146 7.403 1.00 87.19 79 ASN A CA 1
ATOM 642 C C . ASN A 1 79 ? -3.724 1.862 8.886 1.00 87.19 79 ASN A C 1
ATOM 644 O O . ASN A 1 79 ? -4.643 1.615 9.667 1.00 87.19 79 ASN A O 1
ATOM 648 N N . PHE A 1 80 ? -2.450 1.911 9.289 1.00 83.94 80 PHE A N 1
ATOM 649 C CA . PHE A 1 80 ? -2.030 1.765 10.682 1.00 83.94 80 PHE A CA 1
ATOM 650 C C . PHE A 1 80 ? -2.491 2.936 11.551 1.00 83.94 80 PHE A C 1
ATOM 652 O O . PHE A 1 80 ? -3.036 2.706 12.629 1.00 83.94 80 PHE A O 1
ATOM 659 N N . ALA A 1 81 ? -2.333 4.176 11.087 1.00 86.38 81 ALA A N 1
ATOM 660 C CA . ALA A 1 81 ? -2.819 5.356 11.796 1.00 86.38 81 ALA A CA 1
ATOM 661 C C . ALA A 1 81 ? -4.345 5.306 11.989 1.00 86.38 81 ALA A C 1
ATOM 663 O O . ALA A 1 81 ? -4.846 5.585 13.080 1.00 86.38 81 ALA A O 1
ATOM 664 N N . GLU A 1 82 ? -5.077 4.870 10.962 1.00 85.06 82 GLU A N 1
ATOM 665 C CA . GLU A 1 82 ? -6.526 4.680 11.014 1.00 85.06 82 GLU A CA 1
ATOM 666 C C . GLU A 1 82 ? -6.916 3.570 12.005 1.00 85.06 82 GLU A C 1
ATOM 668 O O . GLU A 1 82 ? -7.795 3.758 12.848 1.00 85.06 82 GLU A O 1
ATOM 673 N N . ALA A 1 83 ? -6.233 2.420 11.961 1.00 82.38 83 ALA A N 1
ATOM 674 C CA . ALA A 1 83 ? -6.457 1.315 12.894 1.00 82.38 83 ALA A CA 1
ATOM 675 C C . ALA A 1 83 ? -6.130 1.697 14.348 1.00 82.38 83 ALA A C 1
ATOM 677 O O . ALA A 1 83 ? -6.864 1.325 15.264 1.00 82.38 83 ALA A O 1
ATOM 678 N N . LEU A 1 84 ? -5.072 2.477 14.580 1.00 81.12 84 LEU A N 1
ATOM 679 C CA . LEU A 1 84 ? -4.702 2.969 15.906 1.00 81.12 84 LEU A CA 1
ATOM 680 C C . LEU A 1 84 ? -5.746 3.956 16.454 1.00 81.12 84 LEU A C 1
ATOM 682 O O . LEU A 1 84 ? -6.113 3.877 17.632 1.00 81.12 84 LEU A O 1
ATOM 686 N N . ALA A 1 85 ? -6.258 4.852 15.603 1.00 83.31 85 ALA A N 1
ATOM 687 C CA . ALA A 1 85 ? -7.319 5.789 15.964 1.00 83.31 85 ALA A CA 1
ATOM 688 C C . ALA A 1 85 ? -8.615 5.056 16.356 1.00 83.31 85 ALA A C 1
ATOM 690 O O . ALA A 1 85 ? -9.202 5.344 17.404 1.00 83.31 85 ALA A O 1
ATOM 691 N N . GLU A 1 86 ? -9.023 4.053 15.575 1.00 79.88 86 GLU A N 1
ATOM 692 C CA . GLU A 1 86 ? -10.181 3.207 15.888 1.00 79.88 86 GLU A CA 1
ATOM 693 C C . GLU A 1 86 ? -9.962 2.294 17.103 1.00 79.88 86 GLU A C 1
ATOM 695 O O . GLU A 1 86 ? -10.881 2.057 17.888 1.00 79.88 86 GLU A O 1
ATOM 700 N N . GLY A 1 87 ? -8.755 1.757 17.283 1.00 78.00 87 GLY A N 1
ATOM 701 C CA . GLY A 1 87 ? -8.423 0.885 18.409 1.00 78.00 87 GLY A CA 1
ATOM 702 C C . GLY A 1 87 ? -8.603 1.598 19.748 1.00 78.00 87 GLY A C 1
ATOM 703 O O . GLY A 1 87 ? -9.128 1.024 20.705 1.00 78.00 87 GLY A O 1
ATOM 704 N N . ARG A 1 88 ? -8.256 2.889 19.806 1.00 74.19 88 ARG A N 1
ATOM 705 C CA . ARG A 1 88 ? -8.427 3.710 21.008 1.00 74.19 88 ARG A CA 1
ATOM 706 C C . ARG A 1 88 ? -9.898 4.003 21.314 1.00 74.19 88 ARG A C 1
ATOM 708 O O . ARG A 1 88 ? -10.290 3.922 22.480 1.00 74.19 88 ARG A O 1
ATOM 715 N N . SER A 1 89 ? -10.712 4.305 20.300 1.00 70.62 89 SER A N 1
ATOM 716 C CA . SER A 1 89 ? -12.151 4.545 20.487 1.00 70.62 89 SER A CA 1
ATOM 717 C C . SER A 1 89 ? -12.885 3.268 20.918 1.00 70.62 89 SER A C 1
ATOM 719 O O . SER A 1 89 ? -13.690 3.310 21.851 1.00 70.62 89 SER A O 1
ATOM 721 N N . LYS A 1 90 ? -12.530 2.107 20.348 1.00 71.38 90 LYS A N 1
ATOM 722 C CA . LYS A 1 90 ? -13.047 0.791 20.768 1.00 71.38 90 LYS A CA 1
ATOM 723 C C . LYS A 1 90 ? -12.636 0.436 22.202 1.00 71.38 90 LYS A C 1
ATOM 725 O O . LYS A 1 90 ? -13.483 0.002 22.982 1.00 71.38 90 LYS A O 1
ATOM 730 N N . ALA A 1 91 ? -11.376 0.660 22.585 1.00 71.38 91 ALA A N 1
ATOM 731 C CA . ALA A 1 91 ? -10.889 0.375 23.938 1.00 71.38 91 ALA A CA 1
ATOM 732 C C . ALA A 1 91 ? -11.558 1.258 25.011 1.00 71.38 91 ALA A C 1
ATOM 734 O O . ALA A 1 91 ? -11.884 0.773 26.096 1.00 71.38 91 ALA A O 1
ATOM 735 N N . GLN A 1 92 ? -11.815 2.535 24.705 1.00 67.81 92 GLN A N 1
ATOM 736 C CA . GLN A 1 92 ? -12.567 3.433 25.593 1.00 67.81 92 GLN A CA 1
ATOM 737 C C . GLN A 1 92 ? -14.050 3.046 25.704 1.00 67.81 92 GLN A C 1
ATOM 739 O O . GLN A 1 92 ? -14.613 3.072 26.797 1.00 67.81 92 GLN A O 1
ATOM 744 N N . ALA A 1 93 ? -14.693 2.637 24.607 1.00 70.94 93 ALA A N 1
ATOM 745 C CA . ALA A 1 93 ? -16.076 2.160 24.649 1.00 70.94 93 ALA A CA 1
ATOM 746 C C . ALA A 1 93 ? -16.213 0.843 25.439 1.00 70.94 93 ALA A C 1
ATOM 748 O O . ALA A 1 93 ? -17.163 0.670 26.206 1.00 70.94 93 ALA A O 1
ATOM 749 N N . ALA A 1 94 ? -15.250 -0.072 25.296 1.00 71.94 94 ALA A N 1
ATOM 750 C CA . ALA A 1 94 ? -15.221 -1.331 26.033 1.00 71.94 94 ALA A CA 1
ATOM 751 C C . ALA A 1 94 ? -15.049 -1.119 27.547 1.00 71.94 94 ALA A C 1
ATOM 753 O O . ALA A 1 94 ? -15.735 -1.778 28.329 1.00 71.94 94 ALA A O 1
ATOM 754 N N . SER A 1 95 ? -14.205 -0.170 27.975 1.00 64.25 95 SER A N 1
ATOM 755 C CA . SER A 1 95 ? -14.042 0.140 29.402 1.00 64.25 95 SER A CA 1
ATOM 756 C C . SER A 1 95 ? -15.308 0.755 30.010 1.00 64.25 95 SER A C 1
ATOM 758 O O . SER A 1 95 ? -15.702 0.367 31.107 1.00 64.25 95 SER A O 1
ATOM 760 N N . LEU A 1 96 ? -16.013 1.625 29.278 1.00 62.41 96 LEU A N 1
ATOM 761 C CA . LEU A 1 96 ? -17.315 2.168 29.690 1.00 62.41 96 LEU A CA 1
ATOM 762 C C . LEU A 1 96 ? -18.405 1.087 29.773 1.00 62.41 96 LEU A C 1
ATOM 764 O O . LEU A 1 96 ? -19.206 1.093 30.707 1.00 62.41 96 LEU A O 1
ATOM 768 N N . LYS A 1 97 ? -18.433 0.139 28.827 1.00 64.44 97 LYS A N 1
ATOM 769 C CA . LYS A 1 97 ? -19.384 -0.986 28.847 1.00 64.44 97 LYS A CA 1
ATOM 770 C C . LYS A 1 97 ? -19.110 -1.942 30.014 1.00 64.44 97 LYS A C 1
ATOM 772 O O . LYS A 1 97 ? -20.056 -2.370 30.668 1.00 64.44 97 LYS A O 1
ATOM 777 N N . GLY A 1 98 ? -17.838 -2.212 30.314 1.00 60.47 98 GLY A N 1
ATOM 778 C CA . GLY A 1 98 ? -17.431 -2.988 31.489 1.00 60.47 98 GLY A CA 1
ATOM 779 C C . GLY A 1 98 ? -17.773 -2.294 32.812 1.00 60.47 98 GLY A C 1
ATOM 780 O O . GLY A 1 98 ? -18.219 -2.953 33.744 1.00 60.47 98 GLY A O 1
ATOM 781 N N . LEU A 1 99 ? -17.656 -0.961 32.878 1.00 61.28 99 LEU A N 1
ATOM 782 C CA . LEU A 1 99 ? -18.073 -0.169 34.044 1.00 61.28 99 LEU A CA 1
ATOM 783 C C . LEU A 1 99 ? -19.597 -0.153 34.236 1.00 61.28 99 LEU A C 1
ATOM 785 O O . LEU A 1 99 ? -20.069 -0.215 35.365 1.00 61.28 99 LEU A O 1
ATOM 789 N N . LYS A 1 100 ? -20.388 -0.126 33.153 1.00 57.84 100 LYS A N 1
ATOM 790 C CA . LYS A 1 100 ? -21.851 -0.288 33.248 1.00 57.84 100 LYS A CA 1
ATOM 791 C C . LYS A 1 100 ? -22.273 -1.671 33.754 1.00 57.84 100 LYS A C 1
ATOM 793 O O . LYS A 1 100 ? -23.334 -1.769 34.351 1.00 57.84 100 LYS A O 1
ATOM 798 N N . GLN A 1 101 ? -21.482 -2.719 33.517 1.00 59.34 101 GLN A N 1
ATOM 799 C CA . GLN A 1 101 ? -21.765 -4.058 34.052 1.00 59.34 101 GLN A CA 1
ATOM 800 C C . GLN A 1 101 ? -21.392 -4.201 35.532 1.00 59.34 101 GLN A C 1
ATOM 802 O O . GLN A 1 101 ? -22.031 -4.974 36.234 1.00 59.34 101 GLN A O 1
ATOM 807 N N . THR A 1 102 ? -20.386 -3.471 36.024 1.00 57.94 102 THR A N 1
ATOM 808 C CA . THR A 1 102 ? -20.016 -3.492 37.451 1.0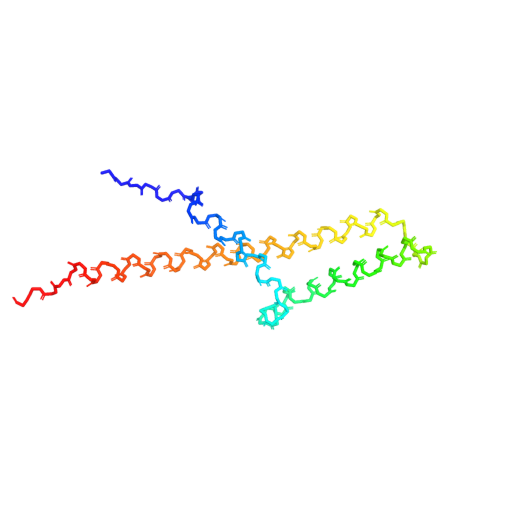0 57.94 102 THR A CA 1
ATOM 809 C C . THR A 1 102 ? -20.837 -2.540 38.314 1.00 57.94 102 THR A C 1
ATOM 811 O O . THR A 1 102 ? -20.892 -2.725 39.527 1.00 57.94 102 THR A O 1
ATOM 814 N N . VAL A 1 103 ? -21.512 -1.556 37.717 1.00 55.91 103 VAL A N 1
ATOM 815 C CA . VAL A 1 103 ? -22.503 -0.719 38.401 1.00 55.91 103 VAL A CA 1
ATOM 816 C C . VAL A 1 103 ? -23.897 -1.283 38.116 1.00 55.91 103 VAL A C 1
ATOM 818 O O . VAL A 1 103 ? -24.650 -0.729 37.316 1.00 55.91 103 VAL A O 1
ATOM 821 N N . GLU A 1 104 ? -24.261 -2.393 38.766 1.00 57.69 104 GLU A N 1
ATOM 822 C CA . GLU A 1 104 ? -25.686 -2.671 38.969 1.00 57.69 104 GLU A CA 1
ATOM 823 C C . GLU A 1 104 ? -26.258 -1.519 39.799 1.00 57.69 104 GLU A C 1
ATOM 825 O O . GLU A 1 104 ? -25.811 -1.245 40.916 1.00 57.69 104 GLU A O 1
ATOM 830 N N . ALA A 1 105 ? -27.207 -0.793 39.212 1.00 56.72 105 ALA A N 1
ATOM 831 C CA . ALA A 1 105 ? -27.915 0.282 39.881 1.00 56.72 105 ALA A CA 1
ATOM 832 C C . ALA A 1 105 ? -28.624 -0.289 41.115 1.00 56.72 105 ALA A C 1
ATOM 834 O O . ALA A 1 105 ? -29.625 -0.998 41.003 1.00 56.72 105 ALA A O 1
ATOM 835 N N . LYS A 1 106 ? -28.083 0.012 42.296 1.00 54.09 106 LYS A N 1
ATOM 836 C CA . LYS A 1 106 ? -28.729 -0.297 43.567 1.00 54.09 106 LYS A CA 1
ATOM 837 C C . LYS A 1 106 ? -30.020 0.530 43.631 1.00 54.09 106 LYS A C 1
ATOM 839 O O . LYS A 1 106 ? -29.941 1.759 43.631 1.00 54.09 106 LYS A O 1
ATOM 844 N N . ARG A 1 107 ? -31.168 -0.155 43.568 1.00 49.81 107 ARG A N 1
ATOM 845 C CA . ARG A 1 107 ? -32.497 0.424 43.825 1.00 49.81 107 ARG A CA 1
ATOM 846 C C . ARG A 1 107 ? -32.585 0.967 45.244 1.00 49.81 107 ARG A C 1
ATOM 848 O O . ARG A 1 107 ? -31.951 0.359 46.138 1.00 49.81 107 ARG A O 1
#

Radius of gyration: 20.63 Å; Cα contacts (8 Å, |Δi|>4): 71; chains: 1; bounding box: 48×17×65 Å

InterPro domains:
  IPR006391 P-type ATPase, B chain, subfamily IA [PTHR43743] (3-107)

pLDDT: mean 79.09, std 14.88, range [41.44, 97.5]

Foldseek 3Di:
DPPPPPLPPVVQQVVLLVQLVVCLPLVNCVVPVVLNVLSVVLVVLVVLLVCVVVVNHPDHSVVSVVVSVVSVVVSSVVSSVVSSVVSVVVVVVVVVVVVVVVPPPDD

Solvent-accessible surface area (backbone atoms only — not comparable to full-atom values): 5935 Å² total; per-residue (Å²): 134,87,79,75,83,50,97,77,41,67,84,55,52,58,58,16,54,56,44,12,61,60,48,67,41,67,82,57,25,65,78,38,65,70,60,32,53,49,50,51,49,25,51,52,37,45,52,50,22,55,40,19,72,74,71,74,40,98,58,63,39,70,57,39,42,53,52,23,52,50,40,48,48,52,52,42,50,51,32,27,53,52,31,45,57,50,48,52,56,51,53,54,51,50,53,53,54,54,50,57,68,73,52,69,80,81,126

Mean predicted aligned error: 10.28 Å

Organism: NCBI:txid410659

Nearest PDB structures (foldseek):
  8pjn-assembly1_i  TM=5.252E-01  e=4.786E+00  Homo sapiens

Secondary structure (DSSP, 8-state):
------TT-HHHHHHHHHHHHHTTSHHHHTTSHHHHHHHHHHHHHHHHHHHHHTT--SS-HHHHHHHHHHHHHHHHHHHHHHHHHHHHHHHHHHHHHHHHHH-----